Protein AF-A0A820HIN5-F1 (afdb_monomer_lite)

InterPro domains:
  IPR039308 Growth arrest-specific protein 8 [PTHR31543] (2-98)

Structure (mmCIF, N/CA/C/O backbone):
data_AF-A0A820HIN5-F1
#
_entry.id   AF-A0A820HIN5-F1
#
loop_
_atom_site.group_PDB
_atom_site.id
_atom_site.type_symbol
_atom_site.label_atom_id
_atom_site.label_alt_id
_atom_site.label_comp_id
_atom_site.label_asym_id
_atom_site.label_entity_id
_atom_site.label_seq_id
_atom_site.pdbx_PDB_ins_code
_atom_site.Cartn_x
_atom_site.Cartn_y
_atom_site.Cartn_z
_atom_site.occupancy
_atom_site.B_iso_or_equiv
_atom_site.auth_seq_id
_atom_site.auth_comp_id
_atom_site.auth_asym_id
_atom_site.auth_atom_id
_atom_site.pdbx_PDB_model_num
ATOM 1 N N . ALA A 1 1 ? -22.386 -36.112 -47.041 1.00 51.12 1 ALA A N 1
ATOM 2 C CA . ALA A 1 1 ? -21.107 -35.420 -46.761 1.00 51.12 1 ALA A CA 1
ATOM 3 C C . ALA A 1 1 ? -20.516 -34.924 -48.073 1.00 51.12 1 ALA A C 1
ATOM 5 O O . ALA A 1 1 ? -20.372 -35.748 -48.971 1.00 51.12 1 ALA A O 1
ATOM 6 N N . PRO A 1 2 ? -20.287 -33.606 -48.243 1.00 50.19 2 PRO A N 1
ATOM 7 C CA . PRO A 1 2 ? -18.954 -33.199 -48.713 1.00 50.19 2 PRO A CA 1
ATOM 8 C C . PRO A 1 2 ? -18.484 -31.762 -48.336 1.00 50.19 2 PRO A C 1
ATOM 10 O O . PRO A 1 2 ? -19.266 -30.877 -48.009 1.00 50.19 2 PRO A O 1
ATOM 13 N N . LYS A 1 3 ? -17.169 -31.566 -48.536 1.00 41.62 3 LYS A N 1
ATOM 14 C CA . LYS A 1 3 ? -16.380 -30.331 -48.790 1.00 41.62 3 LYS A CA 1
ATOM 15 C C . LYS A 1 3 ? -15.854 -29.502 -47.600 1.00 41.62 3 LYS A C 1
ATOM 17 O O . LYS A 1 3 ? -16.404 -28.476 -47.215 1.00 41.62 3 LYS A O 1
ATOM 22 N N . LYS A 1 4 ? -14.640 -29.886 -47.164 1.00 51.28 4 LYS A N 1
ATOM 23 C CA . LYS A 1 4 ? -13.622 -29.022 -46.531 1.00 51.28 4 LYS A CA 1
ATOM 24 C C . LYS A 1 4 ? -13.469 -27.711 -47.321 1.00 51.28 4 LYS A C 1
ATOM 26 O O . LYS A 1 4 ? -13.031 -27.741 -48.471 1.00 51.28 4 LYS A O 1
ATOM 31 N N . LYS A 1 5 ? -13.780 -26.567 -46.702 1.00 45.03 5 LYS A N 1
ATOM 32 C CA . LYS A 1 5 ? -13.487 -25.229 -47.239 1.00 45.03 5 LYS A CA 1
ATOM 33 C C . LYS A 1 5 ? -12.272 -24.630 -46.528 1.00 45.03 5 LYS A C 1
ATOM 35 O O . LYS A 1 5 ? -12.303 -24.374 -45.332 1.00 45.03 5 LYS A O 1
ATOM 40 N N . GLY A 1 6 ? -11.222 -24.471 -47.333 1.00 40.50 6 GLY A N 1
ATOM 41 C CA . GLY A 1 6 ? -9.993 -23.692 -47.176 1.00 40.50 6 GLY A CA 1
ATOM 42 C C . GLY A 1 6 ? -9.727 -22.996 -45.844 1.00 40.50 6 GLY A C 1
ATOM 43 O O . GLY A 1 6 ? -10.355 -21.992 -45.515 1.00 40.50 6 GLY A O 1
ATOM 44 N N . GLY A 1 7 ? -8.671 -23.455 -45.168 1.00 42.66 7 GLY A N 1
ATOM 45 C CA . GLY A 1 7 ? -7.978 -22.681 -44.147 1.00 42.66 7 GLY A CA 1
ATOM 46 C C . GLY A 1 7 ? -7.527 -21.339 -44.723 1.00 42.66 7 GLY A C 1
ATOM 47 O O . GLY A 1 7 ? -6.669 -21.267 -45.605 1.00 42.66 7 GLY A O 1
ATOM 48 N N . LYS A 1 8 ? -8.135 -20.263 -44.229 1.00 47.53 8 LYS A N 1
ATOM 49 C CA . LYS A 1 8 ? -7.779 -18.884 -44.549 1.00 47.53 8 LYS A CA 1
ATOM 50 C C . LYS A 1 8 ? -6.407 -18.613 -43.920 1.00 47.53 8 LYS A C 1
ATOM 52 O O . LYS A 1 8 ? -6.320 -18.341 -42.725 1.00 47.53 8 LYS A O 1
ATOM 57 N N . LYS A 1 9 ? -5.322 -18.726 -44.702 1.00 51.78 9 LYS A N 1
ATOM 58 C CA . LYS A 1 9 ? -3.991 -18.230 -44.306 1.00 51.78 9 LYS A CA 1
ATOM 59 C C . LYS A 1 9 ? -4.153 -16.759 -43.907 1.00 51.78 9 LYS A C 1
ATOM 61 O O . LYS A 1 9 ? -4.416 -15.919 -44.767 1.00 51.78 9 LYS A O 1
ATOM 66 N N . LYS A 1 10 ? -4.032 -16.454 -42.608 1.00 47.50 10 LYS A N 1
ATOM 67 C CA . LYS A 1 10 ? -3.899 -15.079 -42.108 1.00 47.50 10 LYS A CA 1
ATOM 68 C C . LYS A 1 10 ? -2.717 -14.452 -42.852 1.00 47.50 10 LYS A C 1
ATOM 70 O O . LYS A 1 10 ? -1.576 -14.849 -42.630 1.00 47.50 10 LYS A O 1
ATOM 75 N N . LYS A 1 11 ? -2.992 -13.512 -43.764 1.00 46.69 11 LYS A N 1
ATOM 76 C CA . LYS A 1 11 ? -1.968 -12.621 -44.317 1.00 46.69 11 LYS A CA 1
ATOM 77 C C . LYS A 1 11 ? -1.280 -11.967 -43.117 1.00 46.69 11 LYS A C 1
ATOM 79 O O . LYS A 1 11 ? -1.953 -11.300 -42.333 1.00 46.69 11 LYS A O 1
ATOM 84 N N . LYS A 1 12 ? 0.024 -12.209 -42.941 1.00 53.59 12 LYS A N 1
ATOM 85 C CA . LYS A 1 12 ? 0.869 -11.410 -42.046 1.00 53.59 12 LYS A CA 1
ATOM 86 C C . LYS A 1 12 ? 0.665 -9.965 -42.491 1.00 53.59 12 LYS A C 1
ATOM 88 O O . LYS A 1 12 ? 1.030 -9.633 -43.615 1.00 53.59 12 LYS A O 1
ATOM 93 N N . ALA A 1 13 ? 0.014 -9.151 -41.663 1.00 54.25 13 ALA A N 1
ATOM 94 C CA . ALA A 1 13 ? 0.029 -7.713 -41.857 1.00 54.25 13 ALA A CA 1
ATOM 95 C C . ALA A 1 13 ? 1.505 -7.316 -41.952 1.00 54.25 13 ALA A C 1
ATOM 97 O O . ALA A 1 13 ? 2.285 -7.640 -41.052 1.00 54.25 13 ALA A O 1
ATOM 98 N N . SER A 1 14 ? 1.906 -6.726 -43.076 1.00 56.00 14 SER A N 1
ATOM 99 C CA . SER A 1 14 ? 3.208 -6.089 -43.199 1.00 56.00 14 SER A CA 1
ATOM 100 C C . SER A 1 14 ? 3.239 -4.997 -42.138 1.00 56.00 14 SER A C 1
ATOM 102 O O . SER A 1 14 ? 2.584 -3.967 -42.300 1.00 56.00 14 SER A O 1
ATOM 104 N N . LYS A 1 15 ? 3.900 -5.263 -41.005 1.00 66.44 15 LYS A N 1
ATOM 105 C CA . LYS A 1 15 ? 4.197 -4.220 -40.025 1.00 66.44 15 LYS A CA 1
ATOM 106 C C . LYS A 1 15 ? 4.924 -3.123 -40.801 1.00 66.44 15 LYS A C 1
ATOM 108 O O . LYS A 1 15 ? 5.895 -3.426 -41.492 1.00 66.44 15 LYS A O 1
ATOM 113 N N . GLY A 1 16 ? 4.394 -1.901 -40.751 1.00 71.56 16 GLY A N 1
ATOM 114 C CA . GLY A 1 16 ? 5.096 -0.730 -41.267 1.00 71.56 16 GLY A CA 1
ATOM 115 C C . GLY A 1 16 ? 6.486 -0.605 -40.628 1.00 71.56 16 GLY A C 1
ATOM 116 O O . GLY A 1 16 ? 6.786 -1.339 -39.679 1.00 71.56 16 GLY A O 1
ATOM 117 N N . PRO A 1 17 ? 7.344 0.285 -41.147 1.00 80.62 17 PRO A N 1
ATOM 118 C CA . PRO A 1 17 ? 8.686 0.460 -40.609 1.00 80.62 17 PRO A CA 1
ATOM 119 C C . PRO A 1 17 ? 8.610 0.753 -39.107 1.00 80.62 17 PRO A C 1
ATOM 121 O O . PRO A 1 17 ? 7.852 1.622 -38.675 1.00 80.62 17 PRO A O 1
ATOM 124 N N . THR A 1 18 ? 9.359 -0.007 -38.307 1.00 87.62 18 THR A N 1
ATOM 125 C CA . THR A 1 18 ? 9.531 0.292 -36.883 1.00 87.62 18 THR A CA 1
ATOM 126 C C . THR A 1 18 ? 10.242 1.633 -36.791 1.00 87.62 18 THR A C 1
ATOM 128 O O . THR A 1 18 ? 11.337 1.765 -37.331 1.00 87.62 18 THR A O 1
ATOM 131 N N . ILE A 1 19 ? 9.620 2.616 -36.149 1.00 88.81 19 ILE A N 1
ATOM 132 C CA . ILE A 1 19 ? 10.210 3.935 -35.931 1.00 88.81 19 ILE A CA 1
ATOM 133 C C . ILE A 1 19 ? 10.733 3.983 -34.496 1.00 88.81 19 ILE A C 1
ATOM 135 O O . ILE A 1 19 ? 9.979 3.698 -33.566 1.00 88.81 19 ILE A O 1
ATOM 139 N N . ILE A 1 20 ? 12.009 4.318 -34.331 1.00 85.38 20 ILE A N 1
ATOM 140 C CA . ILE A 1 20 ? 12.691 4.496 -33.046 1.00 85.38 20 ILE A CA 1
ATOM 141 C C . ILE A 1 20 ? 13.231 5.925 -33.029 1.00 85.38 20 ILE A C 1
ATOM 143 O O . ILE A 1 20 ? 13.901 6.337 -33.974 1.00 85.38 20 ILE A O 1
ATOM 147 N N . ASP A 1 21 ? 12.876 6.699 -32.001 1.00 84.38 21 ASP A N 1
ATOM 148 C CA . ASP A 1 21 ? 13.298 8.098 -31.822 1.00 84.38 21 ASP A CA 1
ATOM 149 C C . ASP A 1 21 ? 13.101 8.980 -33.076 1.00 84.38 21 ASP A C 1
ATOM 151 O O . ASP A 1 21 ? 13.892 9.864 -33.391 1.00 84.38 21 ASP A O 1
ATOM 155 N N . GLY A 1 22 ? 12.020 8.726 -33.822 1.00 86.25 22 GLY A N 1
ATOM 156 C CA . GLY A 1 22 ? 11.654 9.492 -35.016 1.00 86.25 22 GLY A CA 1
ATOM 157 C C . GLY A 1 22 ? 12.309 9.038 -36.325 1.00 86.25 22 GLY A C 1
ATOM 158 O O . GLY A 1 22 ? 11.986 9.615 -37.363 1.00 86.25 22 GLY A O 1
ATOM 159 N N . ARG A 1 23 ? 13.150 7.991 -36.325 1.00 89.12 23 ARG A N 1
ATOM 160 C CA . ARG A 1 23 ? 13.761 7.433 -37.547 1.00 89.12 23 ARG A CA 1
ATOM 161 C C . ARG A 1 23 ? 13.430 5.951 -37.766 1.00 89.12 23 ARG A C 1
ATOM 163 O O . ARG A 1 23 ? 13.174 5.230 -36.799 1.00 89.12 23 ARG A O 1
ATOM 170 N N . PRO A 1 24 ? 13.428 5.456 -39.016 1.00 89.94 24 PRO A N 1
ATOM 171 C CA . PRO A 1 24 ? 13.256 4.034 -39.285 1.00 89.94 24 PRO A CA 1
ATOM 172 C C . PRO A 1 24 ? 14.381 3.209 -38.656 1.00 89.94 24 PRO A C 1
ATOM 174 O O . PRO A 1 24 ? 15.558 3.462 -38.894 1.00 89.94 24 PRO A O 1
ATOM 177 N N . ALA A 1 25 ? 14.033 2.151 -37.926 1.00 87.06 25 ALA A N 1
ATOM 178 C CA . ALA A 1 25 ? 15.000 1.225 -37.334 1.00 87.06 25 ALA A CA 1
ATOM 179 C C . ALA A 1 25 ? 15.897 0.549 -38.390 1.00 87.06 25 ALA A C 1
ATOM 181 O O . ALA A 1 25 ? 16.999 0.114 -38.082 1.00 87.06 25 ALA A O 1
ATOM 182 N N . SER A 1 26 ? 15.442 0.478 -39.647 1.00 87.38 26 SER A N 1
ATOM 183 C CA . SER A 1 26 ? 16.235 0.002 -40.788 1.00 87.38 26 SER A CA 1
ATOM 184 C C . SER A 1 26 ? 17.399 0.921 -41.164 1.00 87.38 26 SER A C 1
ATOM 186 O O . SER A 1 26 ? 18.293 0.491 -41.882 1.00 87.38 26 SER A O 1
ATOM 188 N N . GLU A 1 27 ? 17.370 2.176 -40.718 1.00 89.94 27 GLU A N 1
ATOM 189 C CA . GLU A 1 27 ? 18.417 3.173 -40.941 1.00 89.94 27 GLU A CA 1
ATOM 190 C C . GLU A 1 27 ? 19.357 3.290 -39.731 1.00 89.94 27 GLU A C 1
ATOM 192 O O . GLU A 1 27 ? 20.240 4.142 -39.744 1.00 89.94 27 GLU A O 1
ATOM 197 N N . MET A 1 28 ? 19.168 2.478 -38.680 1.00 90.31 28 MET A N 1
ATOM 198 C CA . MET A 1 28 ? 20.008 2.444 -37.474 1.00 90.31 28 MET A CA 1
ATOM 199 C C . MET A 1 28 ? 21.178 1.474 -37.610 1.00 90.31 28 MET A C 1
ATOM 201 O O . MET A 1 28 ? 21.034 0.386 -38.172 1.00 90.31 28 MET A O 1
ATOM 205 N N . THR A 1 29 ? 22.339 1.857 -37.080 1.00 93.81 29 THR A N 1
ATOM 206 C CA . THR A 1 29 ? 23.465 0.936 -36.929 1.00 93.81 29 THR A CA 1
ATOM 207 C C . THR A 1 29 ? 23.164 -0.080 -35.834 1.00 93.81 29 THR A C 1
ATOM 209 O O . THR A 1 29 ? 22.252 0.078 -35.016 1.00 93.81 29 THR A O 1
ATOM 212 N N . LYS A 1 30 ? 23.946 -1.159 -35.816 1.00 92.19 30 LYS A N 1
ATOM 213 C CA . LYS A 1 30 ? 23.833 -2.179 -34.777 1.00 92.19 30 LYS A CA 1
ATOM 214 C C . LYS A 1 30 ? 24.090 -1.571 -33.394 1.00 92.19 30 LYS A C 1
ATOM 216 O O . LYS A 1 30 ? 23.346 -1.863 -32.465 1.00 92.19 30 LYS A O 1
ATOM 221 N N . GLU A 1 31 ? 25.096 -0.713 -33.288 1.00 93.75 31 GLU A N 1
ATOM 222 C CA . GLU A 1 31 ? 25.508 -0.059 -32.048 1.00 93.75 31 GLU A CA 1
ATOM 223 C C . GLU A 1 31 ? 24.404 0.865 -31.512 1.00 93.75 31 GLU A C 1
ATOM 225 O O . GLU A 1 31 ? 24.070 0.793 -30.333 1.00 93.75 31 GLU A O 1
ATOM 230 N N . GLU A 1 32 ? 23.759 1.659 -32.375 1.00 92.75 32 GLU A N 1
ATOM 231 C CA . GLU A 1 32 ? 22.641 2.533 -31.980 1.00 92.75 32 GLU A CA 1
ATOM 232 C C . GLU A 1 32 ? 21.416 1.731 -31.509 1.00 92.75 32 GLU A C 1
ATOM 234 O O . GLU A 1 32 ? 20.716 2.129 -30.576 1.00 92.75 32 GLU A O 1
ATOM 239 N N . LEU A 1 33 ? 21.144 0.582 -32.137 1.00 92.62 33 LEU A N 1
ATOM 240 C CA . LEU A 1 33 ? 20.073 -0.320 -31.703 1.00 92.62 33 LEU A CA 1
ATOM 241 C C . LEU A 1 33 ? 20.398 -0.993 -30.363 1.00 92.62 33 LEU A C 1
ATOM 243 O O . LEU A 1 33 ? 19.500 -1.173 -29.540 1.00 92.62 33 LEU A O 1
ATOM 247 N N . GLU A 1 34 ? 21.655 -1.372 -30.132 1.00 94.44 34 GLU A N 1
ATOM 248 C CA . GLU A 1 34 ? 22.115 -1.947 -28.863 1.00 94.44 34 GLU A CA 1
ATOM 249 C C . GLU A 1 34 ? 22.038 -0.928 -27.719 1.00 94.44 34 GLU A C 1
ATOM 251 O O . GLU A 1 34 ? 21.549 -1.269 -26.641 1.00 94.44 34 GLU A O 1
ATOM 256 N N . GLU A 1 35 ? 22.421 0.327 -27.964 1.00 94.12 35 GLU A N 1
ATOM 257 C CA . GLU A 1 35 ? 22.274 1.426 -27.003 1.00 94.12 35 GLU A CA 1
ATOM 258 C C . GLU A 1 35 ? 20.798 1.695 -26.677 1.00 94.12 35 GLU A C 1
ATOM 260 O O . GLU A 1 35 ? 20.416 1.779 -25.507 1.00 94.12 35 GLU A O 1
ATOM 265 N N . HIS A 1 36 ? 19.934 1.738 -27.697 1.00 93.06 36 HIS A N 1
ATOM 266 C CA . HIS A 1 36 ? 18.493 1.891 -27.505 1.00 93.06 36 HIS A CA 1
ATOM 267 C C . HIS A 1 36 ? 17.894 0.750 -26.669 1.00 93.06 36 HIS A C 1
ATOM 269 O O . HIS A 1 36 ? 17.098 0.986 -25.758 1.00 93.06 36 HIS A O 1
ATOM 275 N N . LEU A 1 37 ? 18.300 -0.494 -26.940 1.00 93.56 37 LEU A N 1
ATOM 276 C CA . LEU A 1 37 ? 17.899 -1.652 -26.141 1.00 93.56 37 LEU A CA 1
ATOM 277 C C . LEU A 1 37 ? 18.397 -1.555 -24.696 1.00 93.56 37 LEU A C 1
ATOM 279 O O . LEU A 1 37 ? 17.668 -1.957 -23.789 1.00 93.56 37 LEU A O 1
ATOM 283 N N . GLY A 1 38 ? 19.613 -1.049 -24.482 1.00 96.38 38 GLY A N 1
ATOM 284 C CA . GLY A 1 38 ? 20.169 -0.785 -23.155 1.00 96.38 38 GLY A CA 1
ATOM 285 C C . GLY A 1 38 ? 19.298 0.193 -22.373 1.00 96.38 38 GLY A C 1
ATOM 286 O O . GLY A 1 38 ? 18.785 -0.162 -21.314 1.00 96.38 38 GLY A O 1
ATOM 287 N N . ARG A 1 39 ? 19.022 1.363 -22.955 1.00 95.69 39 ARG A N 1
ATOM 288 C CA . ARG A 1 39 ? 18.159 2.384 -22.348 1.00 95.69 39 ARG A CA 1
ATOM 289 C C . ARG A 1 39 ? 16.769 1.854 -22.004 1.00 95.69 39 ARG A C 1
ATOM 291 O O . ARG A 1 39 ? 16.314 2.048 -20.885 1.00 95.69 39 ARG A O 1
ATOM 298 N N . ILE A 1 40 ? 16.110 1.140 -22.921 1.00 96.12 40 ILE A N 1
ATOM 299 C CA . ILE A 1 40 ? 14.777 0.572 -22.650 1.00 96.12 40 ILE A CA 1
ATOM 300 C C . ILE A 1 40 ? 14.817 -0.422 -21.485 1.00 96.12 40 ILE A C 1
ATOM 302 O O . ILE A 1 40 ? 13.868 -0.496 -20.709 1.00 96.12 40 ILE A O 1
ATOM 306 N N . ARG A 1 41 ? 15.885 -1.216 -21.354 1.00 97.50 41 ARG A N 1
ATOM 307 C CA . ARG A 1 41 ? 16.020 -2.153 -20.229 1.00 97.50 41 ARG A CA 1
ATOM 308 C C . ARG A 1 41 ? 16.195 -1.417 -18.908 1.00 97.50 41 ARG A C 1
ATOM 310 O O . ARG A 1 41 ? 15.527 -1.773 -17.947 1.00 97.50 41 ARG A O 1
ATOM 317 N N . GLU A 1 42 ? 17.033 -0.387 -18.881 1.00 97.94 42 GLU A N 1
ATOM 318 C CA . GLU A 1 42 ? 17.234 0.444 -17.690 1.00 97.94 42 GLU A CA 1
ATOM 319 C C . GLU A 1 42 ? 15.952 1.176 -17.277 1.00 97.94 42 GLU A C 1
ATOM 321 O O . GLU A 1 42 ? 1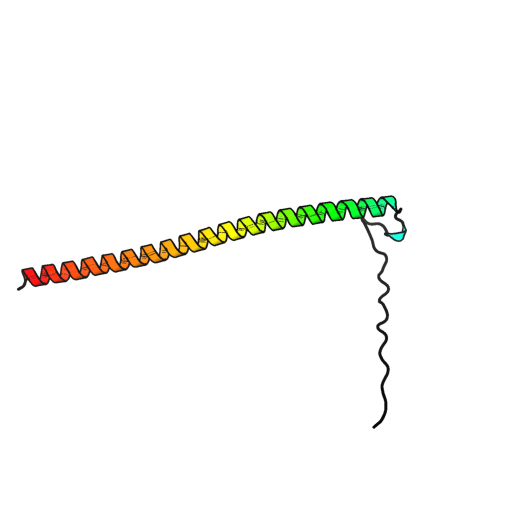5.612 1.206 -16.095 1.00 97.94 42 GLU A O 1
ATOM 326 N N . GLU A 1 43 ? 15.210 1.730 -18.239 1.00 97.75 43 GLU A N 1
ATOM 327 C CA . GLU A 1 43 ? 13.902 2.348 -17.998 1.00 97.75 43 GLU A CA 1
ATOM 328 C C . GLU A 1 43 ? 12.900 1.322 -17.458 1.00 97.75 43 GLU A C 1
ATOM 330 O O . GLU A 1 43 ? 12.253 1.573 -16.444 1.00 97.75 43 GLU A O 1
ATOM 335 N N . LEU A 1 44 ? 12.825 0.134 -18.067 1.00 97.56 44 LEU A N 1
ATOM 336 C CA . LEU A 1 44 ? 11.942 -0.942 -17.618 1.00 97.56 44 LEU A CA 1
ATOM 337 C C . LEU A 1 44 ? 12.262 -1.400 -16.191 1.00 97.56 44 LEU A C 1
ATOM 339 O O . LEU A 1 44 ? 11.346 -1.656 -15.407 1.00 97.56 44 LEU A O 1
ATOM 343 N N . ASP A 1 45 ? 13.539 -1.552 -15.852 1.00 98.31 45 ASP A N 1
ATOM 344 C CA . ASP A 1 45 ? 13.942 -1.981 -14.516 1.00 98.31 45 ASP A CA 1
ATOM 345 C C . ASP A 1 45 ? 13.660 -0.882 -13.480 1.00 98.31 45 ASP A C 1
ATOM 347 O O . ASP A 1 45 ? 13.098 -1.181 -12.425 1.00 98.31 45 ASP A O 1
ATOM 351 N N . ARG A 1 46 ? 13.875 0.394 -13.826 1.00 98.38 46 ARG A N 1
ATOM 352 C CA . ARG A 1 46 ? 13.475 1.534 -12.987 1.00 98.38 46 ARG A CA 1
ATOM 353 C C . ARG A 1 46 ? 11.965 1.585 -12.753 1.00 98.38 46 ARG A C 1
ATOM 355 O O . ARG A 1 46 ? 11.529 1.708 -11.612 1.00 98.38 46 ARG A O 1
ATOM 362 N N . GLU A 1 47 ? 11.154 1.446 -13.801 1.00 98.44 47 GLU A N 1
ATOM 363 C CA . GLU A 1 47 ? 9.690 1.416 -13.678 1.00 98.44 47 GLU A CA 1
ATOM 364 C C . GLU A 1 47 ? 9.216 0.230 -12.825 1.00 98.44 47 GLU A C 1
ATOM 366 O O . GLU A 1 47 ? 8.243 0.329 -12.073 1.00 98.44 47 GLU A O 1
ATOM 371 N N . ARG A 1 48 ? 9.900 -0.918 -12.906 1.00 98.44 48 ARG A N 1
ATOM 372 C CA . ARG A 1 48 ? 9.595 -2.088 -12.072 1.00 98.44 48 ARG A CA 1
ATOM 373 C C . ARG A 1 48 ? 9.890 -1.836 -10.603 1.00 98.44 48 ARG A C 1
ATOM 375 O O . ARG A 1 48 ? 9.068 -2.237 -9.773 1.00 98.44 48 ARG A O 1
ATOM 382 N N . GLU A 1 49 ? 11.026 -1.220 -10.297 1.00 98.31 49 GLU A N 1
ATOM 383 C CA . GLU A 1 49 ? 11.410 -0.815 -8.943 1.00 98.31 49 GLU A CA 1
ATOM 384 C C . GLU A 1 49 ? 10.421 0.202 -8.378 1.00 98.31 49 GLU A C 1
ATOM 386 O O . GLU A 1 49 ? 9.880 -0.003 -7.293 1.00 98.31 49 GLU A O 1
ATOM 391 N N . GLU A 1 50 ? 10.093 1.238 -9.149 1.00 98.38 50 GLU A N 1
ATOM 392 C CA . GLU A 1 50 ? 9.132 2.267 -8.761 1.00 98.38 50 GLU A CA 1
ATOM 393 C C . GLU A 1 50 ? 7.740 1.670 -8.511 1.00 98.38 50 GLU A C 1
ATOM 395 O O . GLU A 1 50 ? 7.119 1.909 -7.473 1.00 98.38 50 GLU A O 1
ATOM 400 N N . ARG A 1 51 ? 7.267 0.791 -9.402 1.00 98.44 51 ARG A N 1
ATOM 401 C CA . ARG A 1 51 ? 6.008 0.067 -9.198 1.00 98.44 51 ARG A CA 1
ATOM 402 C C . ARG A 1 51 ? 6.056 -0.782 -7.933 1.00 98.44 51 ARG A C 1
ATOM 404 O O . ARG A 1 51 ? 5.060 -0.829 -7.215 1.00 98.44 51 ARG A O 1
ATOM 411 N N . ASN A 1 52 ? 7.162 -1.479 -7.666 1.00 98.38 52 ASN A N 1
ATOM 412 C CA . ASN A 1 52 ? 7.313 -2.286 -6.453 1.00 98.38 52 ASN A CA 1
ATOM 413 C C . ASN A 1 52 ? 7.259 -1.413 -5.191 1.00 98.38 52 ASN A C 1
ATOM 415 O O . ASN A 1 52 ? 6.529 -1.740 -4.257 1.00 98.38 52 ASN A O 1
ATOM 419 N N . TYR A 1 53 ? 7.940 -0.271 -5.207 1.00 98.44 53 TYR A N 1
ATOM 420 C CA . TYR A 1 53 ? 7.907 0.702 -4.123 1.00 98.44 53 TYR A CA 1
ATOM 421 C C . TYR A 1 53 ? 6.481 1.196 -3.843 1.00 98.44 53 TYR A C 1
ATOM 423 O O . TYR A 1 53 ? 5.990 1.075 -2.721 1.00 98.44 53 TYR A O 1
ATOM 431 N N . PHE A 1 54 ? 5.760 1.661 -4.866 1.00 98.31 54 PHE A N 1
ATOM 432 C CA . PHE A 1 54 ? 4.377 2.120 -4.692 1.00 98.31 54 PHE A CA 1
ATOM 433 C C . PHE A 1 54 ? 3.417 1.003 -4.283 1.00 98.31 54 PHE A C 1
ATOM 435 O O . PHE A 1 54 ? 2.436 1.254 -3.585 1.00 98.31 54 PHE A O 1
ATOM 442 N N . GLN A 1 55 ? 3.692 -0.231 -4.698 1.00 98.56 55 GLN A N 1
ATOM 443 C CA . GLN A 1 55 ? 2.930 -1.403 -4.292 1.00 98.56 55 GLN A CA 1
ATOM 444 C C . GLN A 1 55 ? 3.057 -1.639 -2.779 1.00 98.56 55 GLN A C 1
ATOM 446 O O . GLN A 1 55 ? 2.037 -1.764 -2.103 1.00 98.56 55 GLN A O 1
ATOM 451 N N . LEU A 1 56 ? 4.278 -1.606 -2.238 1.00 98.56 56 LEU A N 1
ATOM 452 C CA . LEU A 1 56 ? 4.516 -1.713 -0.796 1.00 98.56 56 LEU A CA 1
ATOM 453 C C . LEU A 1 56 ? 3.847 -0.572 -0.025 1.00 98.56 56 LEU A C 1
ATOM 455 O O . LEU A 1 56 ? 3.194 -0.813 0.990 1.00 98.56 56 LEU A O 1
ATOM 459 N N . GLU A 1 57 ? 3.934 0.654 -0.536 1.00 98.62 57 GLU A N 1
ATOM 460 C CA . GLU A 1 57 ? 3.379 1.812 0.161 1.00 98.62 57 GLU A CA 1
ATOM 461 C C . GLU A 1 57 ? 1.849 1.842 0.136 1.00 98.62 57 GLU A C 1
ATOM 463 O O . GLU A 1 57 ? 1.211 2.189 1.134 1.00 98.62 57 GLU A O 1
ATOM 468 N N . ARG A 1 58 ? 1.235 1.346 -0.941 1.00 98.62 58 ARG A N 1
ATOM 469 C CA . ARG A 1 58 ? -0.208 1.092 -0.992 1.00 98.62 58 ARG A CA 1
ATOM 470 C C .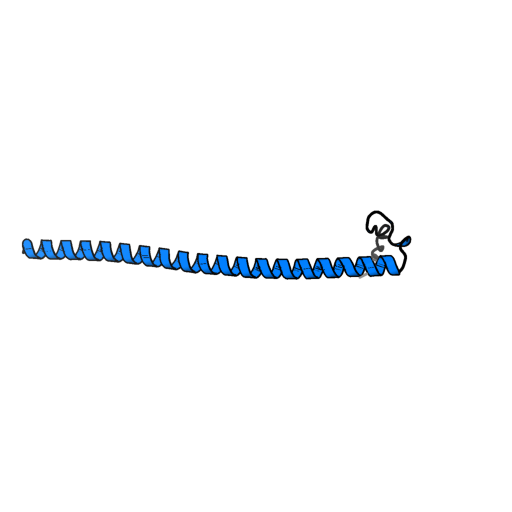 ARG A 1 58 ? -0.632 0.029 0.019 1.00 98.62 58 ARG A C 1
ATOM 472 O O . ARG A 1 58 ? -1.639 0.213 0.706 1.00 98.62 58 ARG A O 1
ATOM 479 N N . ASP A 1 59 ? 0.097 -1.079 0.106 1.00 98.62 59 ASP A N 1
ATOM 480 C CA . ASP A 1 59 ? -0.243 -2.179 1.014 1.00 98.62 59 ASP A CA 1
ATOM 481 C C . ASP A 1 59 ? -0.079 -1.745 2.482 1.00 98.62 59 ASP A C 1
ATOM 483 O O . ASP A 1 59 ? -0.919 -2.056 3.333 1.00 98.62 59 ASP A O 1
ATOM 487 N N . ARG A 1 60 ? 0.925 -0.908 2.765 1.00 98.56 60 ARG A N 1
ATOM 488 C CA . ARG A 1 60 ? 1.111 -0.244 4.058 1.00 98.56 60 ARG A CA 1
ATOM 489 C C . ARG A 1 60 ? -0.076 0.649 4.423 1.00 98.56 60 ARG A C 1
ATOM 491 O O . ARG A 1 60 ? -0.620 0.518 5.519 1.00 98.56 60 ARG A O 1
ATOM 498 N N . ILE A 1 61 ? -0.504 1.531 3.517 1.00 98.69 61 ILE A N 1
ATOM 499 C CA . ILE A 1 61 ? -1.663 2.414 3.738 1.00 98.69 61 ILE A CA 1
ATOM 500 C C . ILE A 1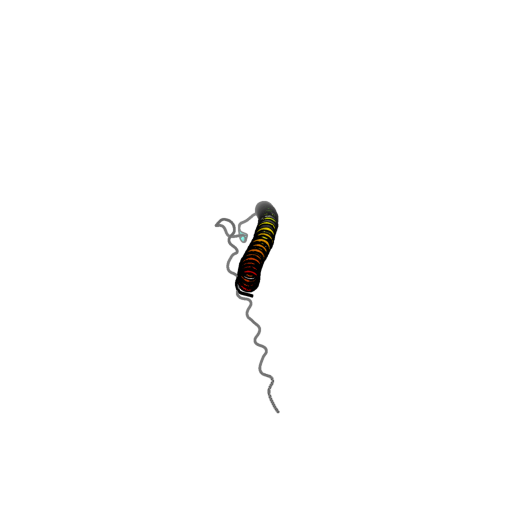 61 ? -2.941 1.596 3.946 1.00 98.69 61 ILE A C 1
ATOM 502 O O . ILE A 1 61 ? -3.714 1.890 4.857 1.00 98.69 61 ILE A O 1
ATOM 506 N N . SER A 1 62 ? -3.140 0.547 3.147 1.00 98.56 62 SER A N 1
ATOM 507 C CA . SER A 1 62 ? -4.305 -0.341 3.257 1.00 98.56 62 SER A CA 1
ATOM 508 C C . SER A 1 62 ? -4.352 -1.016 4.628 1.00 98.56 62 SER A C 1
ATOM 510 O O . SER A 1 62 ? -5.381 -0.978 5.296 1.00 98.56 62 SER A O 1
ATOM 512 N N . THR A 1 63 ? -3.210 -1.517 5.107 1.00 98.75 63 THR A N 1
ATOM 513 C CA . THR A 1 63 ? -3.086 -2.115 6.444 1.00 98.75 63 THR A CA 1
ATOM 514 C C . THR A 1 63 ? -3.443 -1.115 7.548 1.00 98.75 63 THR A C 1
ATOM 516 O O . THR A 1 63 ? -4.223 -1.429 8.447 1.00 98.75 63 THR A O 1
ATOM 519 N N . PHE A 1 64 ? -2.920 0.115 7.485 1.00 98.75 64 PHE A N 1
ATOM 520 C CA . PHE A 1 64 ? -3.270 1.153 8.461 1.00 98.75 64 PHE A CA 1
ATOM 521 C C . PHE A 1 64 ? -4.758 1.496 8.436 1.00 98.75 64 PHE A C 1
ATOM 523 O O . PHE A 1 64 ? -5.373 1.659 9.493 1.00 98.75 64 PHE A O 1
ATOM 530 N N . TRP A 1 65 ? -5.348 1.594 7.248 1.00 98.69 65 TRP A N 1
ATOM 531 C CA . TRP A 1 65 ? -6.772 1.865 7.103 1.00 98.69 65 TRP A CA 1
ATOM 532 C C . TRP A 1 65 ? -7.627 0.747 7.711 1.00 98.69 65 TRP A C 1
ATOM 534 O O . TRP A 1 65 ? -8.559 1.030 8.461 1.00 98.69 65 TRP A O 1
ATOM 544 N N . GLU A 1 66 ? -7.288 -0.518 7.468 1.00 98.75 66 GLU A N 1
ATOM 545 C CA . GLU A 1 66 ? -8.008 -1.659 8.042 1.00 98.75 66 GLU A CA 1
ATOM 546 C C . GLU A 1 66 ? -7.918 -1.683 9.572 1.00 98.75 66 GLU A C 1
ATOM 548 O O . GLU A 1 66 ? -8.938 -1.834 10.249 1.00 98.75 66 GLU A O 1
ATOM 553 N N . ILE A 1 67 ? -6.718 -1.470 10.128 1.00 98.69 67 ILE A N 1
ATOM 554 C CA . ILE A 1 67 ? -6.502 -1.414 11.580 1.00 98.69 67 ILE A CA 1
ATOM 555 C C . ILE A 1 67 ? -7.321 -0.281 12.200 1.00 98.69 67 ILE A C 1
ATOM 557 O O . ILE A 1 67 ? -8.059 -0.507 13.158 1.00 98.69 67 ILE A O 1
ATOM 561 N N . THR A 1 68 ? -7.211 0.931 11.657 1.00 98.69 68 THR A N 1
ATOM 562 C CA . THR A 1 68 ? -7.895 2.106 12.220 1.00 98.69 68 THR A CA 1
ATOM 563 C C . THR A 1 68 ? -9.410 1.996 12.097 1.00 98.69 68 THR A C 1
ATOM 565 O O . THR A 1 68 ? -10.129 2.367 13.024 1.00 98.69 68 THR A O 1
ATOM 568 N N . LYS A 1 69 ? -9.916 1.412 11.006 1.00 98.75 69 LYS A N 1
ATOM 569 C CA . LYS A 1 69 ? -11.337 1.095 10.853 1.00 98.75 69 LYS A CA 1
ATOM 570 C C . LYS A 1 69 ? -11.813 0.108 11.919 1.00 98.75 69 LYS A C 1
ATOM 572 O O . LYS A 1 69 ? -12.823 0.372 12.566 1.00 98.75 69 LYS A O 1
ATOM 577 N N . ARG A 1 70 ? -11.076 -0.986 12.148 1.00 98.69 70 ARG A N 1
ATOM 578 C CA . ARG A 1 70 ? -11.425 -1.969 13.187 1.00 98.69 70 ARG A CA 1
ATOM 579 C C . ARG A 1 70 ? -11.439 -1.333 14.576 1.00 98.69 70 ARG A C 1
ATOM 581 O O . ARG A 1 70 ? -12.403 -1.506 15.310 1.00 98.69 70 ARG A O 1
ATOM 588 N N . GLN A 1 71 ? -10.416 -0.543 14.899 1.00 98.62 71 GLN A N 1
ATOM 589 C CA . GLN A 1 71 ? -10.332 0.180 16.171 1.00 98.62 71 GLN A CA 1
ATOM 590 C C . GLN A 1 71 ? -11.506 1.148 16.366 1.00 98.62 71 GLN A C 1
ATOM 592 O O . GLN A 1 71 ? -12.047 1.250 17.465 1.00 98.62 71 GLN A O 1
ATOM 597 N N . LEU A 1 72 ? -11.929 1.849 15.311 1.00 98.62 72 LEU A N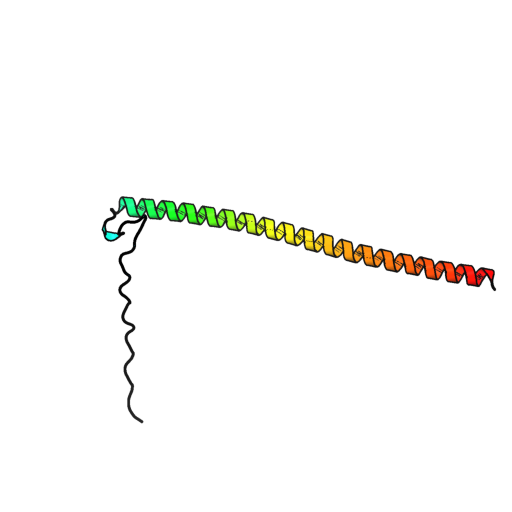 1
ATOM 598 C CA . LEU A 1 72 ? -13.090 2.734 15.370 1.00 98.62 72 LEU A CA 1
ATOM 599 C C . LEU A 1 72 ? -14.379 1.958 15.664 1.00 98.62 72 LEU A C 1
ATOM 601 O O . LEU A 1 72 ? -15.186 2.395 16.486 1.00 98.62 72 LEU A O 1
ATOM 605 N N . ASP A 1 73 ? -14.581 0.826 14.997 1.00 98.62 73 ASP A N 1
ATOM 606 C CA . ASP A 1 73 ? -15.771 -0.002 15.185 1.00 98.62 73 ASP A CA 1
ATOM 607 C C . ASP A 1 73 ? -15.806 -0.632 16.590 1.00 98.62 73 ASP A C 1
ATOM 609 O O . ASP A 1 73 ? -16.858 -0.615 17.236 1.00 98.62 73 ASP A O 1
ATOM 613 N N . GLU A 1 74 ? -14.656 -1.084 17.104 1.00 98.62 74 GLU A N 1
ATOM 614 C CA . GLU A 1 74 ? -14.477 -1.547 18.488 1.00 98.62 74 GLU A CA 1
ATOM 615 C C . GLU A 1 74 ? -14.848 -0.443 19.492 1.00 98.62 74 GLU A C 1
ATOM 617 O O . GLU A 1 74 ? -15.703 -0.651 20.354 1.00 98.62 74 GLU A O 1
ATOM 622 N N . LYS A 1 75 ? -14.304 0.772 19.338 1.00 98.44 75 LYS A N 1
ATOM 623 C CA . LYS A 1 75 ? -14.593 1.902 20.242 1.00 98.44 75 LYS A CA 1
ATOM 624 C C . LYS A 1 75 ? -16.058 2.325 20.221 1.00 98.44 75 LYS A C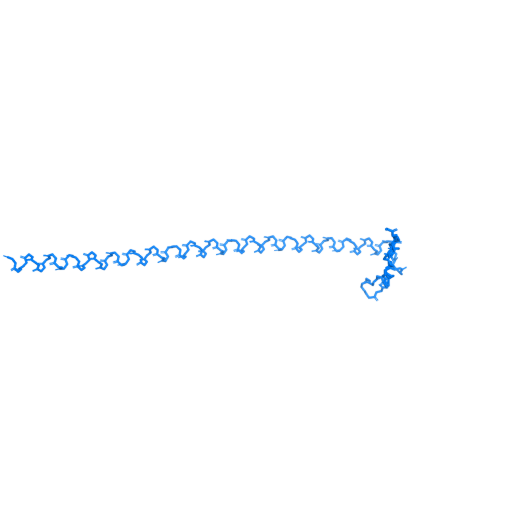 1
ATOM 626 O O . LYS A 1 75 ? -16.625 2.649 21.261 1.00 98.44 75 LYS A O 1
ATOM 631 N N . LYS A 1 76 ? -16.708 2.287 19.056 1.00 98.44 76 LYS A N 1
ATOM 632 C CA . LYS A 1 76 ? -18.153 2.536 18.953 1.00 98.44 76 LYS A CA 1
ATOM 633 C C . LYS A 1 76 ? -18.977 1.465 19.667 1.00 98.44 76 LYS A C 1
ATOM 635 O O . LYS A 1 76 ? -20.036 1.783 20.198 1.00 98.44 76 LYS A O 1
ATOM 640 N N . ALA A 1 77 ? -18.544 0.205 19.634 1.00 98.31 77 ALA A N 1
ATOM 641 C CA . ALA A 1 77 ? -19.215 -0.871 20.356 1.00 98.31 77 ALA A CA 1
ATOM 642 C C . ALA A 1 77 ? -19.040 -0.727 21.873 1.00 98.31 77 ALA A C 1
ATOM 644 O O . ALA A 1 77 ? -20.023 -0.844 22.598 1.00 98.31 77 ALA A O 1
ATOM 645 N N . GLU A 1 78 ? -17.831 -0.397 22.335 1.00 98.19 78 GLU A N 1
ATOM 646 C CA . GLU A 1 78 ? -17.558 -0.102 23.746 1.00 98.19 78 GLU A CA 1
ATOM 647 C C . GLU A 1 78 ? -18.451 1.027 24.277 1.00 98.19 78 GLU A C 1
ATOM 649 O O . GLU A 1 78 ? -19.036 0.871 25.345 1.00 98.19 78 GLU A O 1
ATOM 654 N N . LEU A 1 79 ? -18.612 2.121 23.521 1.00 98.25 79 LEU A N 1
ATOM 655 C CA . LEU A 1 79 ? -19.497 3.229 23.904 1.00 98.25 79 LEU A CA 1
ATOM 656 C C . LEU A 1 79 ? -20.948 2.774 24.084 1.00 98.25 79 LEU A C 1
ATOM 658 O O . LEU A 1 79 ? -21.525 3.009 25.136 1.00 98.25 79 LEU A O 1
ATOM 662 N N . ARG A 1 80 ? -21.508 2.038 23.115 1.00 97.38 80 ARG A N 1
ATOM 663 C CA . ARG A 1 80 ? -22.889 1.531 23.223 1.00 97.38 80 ARG A CA 1
ATOM 664 C C . ARG A 1 80 ? -23.087 0.600 24.417 1.00 97.38 80 ARG A C 1
ATOM 666 O O . ARG A 1 80 ? -24.147 0.617 25.032 1.00 97.38 80 ARG A O 1
ATOM 673 N N . ASN A 1 81 ? -22.092 -0.230 24.725 1.00 97.69 81 ASN A N 1
ATOM 674 C CA . ASN A 1 81 ? -22.157 -1.105 25.892 1.00 97.69 81 ASN A CA 1
ATOM 675 C C . ASN A 1 81 ? -22.119 -0.290 27.188 1.00 97.69 81 ASN A C 1
ATOM 677 O O . ASN A 1 81 ? -22.865 -0.598 28.108 1.00 97.69 81 ASN A O 1
ATOM 681 N N . LYS A 1 82 ? -21.294 0.763 27.246 1.00 97.38 82 LYS A N 1
ATOM 682 C CA . LYS A 1 82 ? -21.219 1.659 28.404 1.00 97.38 82 LYS A CA 1
ATOM 683 C C . LYS A 1 82 ? -22.503 2.448 28.619 1.00 97.38 82 LYS A C 1
ATOM 685 O O . LYS A 1 82 ? -22.944 2.531 29.757 1.00 97.38 82 LYS A O 1
ATOM 690 N N . ASP A 1 83 ? -23.112 2.960 27.554 1.00 97.12 83 ASP A N 1
ATOM 691 C CA . ASP A 1 83 ? -24.404 3.649 27.641 1.00 97.12 83 ASP A CA 1
ATOM 692 C C . ASP A 1 83 ? -25.475 2.711 28.217 1.00 97.12 83 ASP A C 1
ATOM 694 O O . ASP A 1 83 ? -26.186 3.077 29.146 1.00 97.12 83 ASP A O 1
ATOM 698 N N . ARG A 1 84 ? -25.508 1.454 27.757 1.00 96.25 84 ARG A N 1
ATOM 699 C CA . ARG A 1 84 ? -26.433 0.441 28.279 1.00 96.25 84 ARG A CA 1
ATOM 700 C C . ARG A 1 84 ? -26.161 0.058 29.735 1.00 96.25 84 ARG A C 1
ATOM 702 O O . ARG A 1 84 ? -27.096 -0.077 30.510 1.00 96.25 84 ARG A O 1
ATOM 709 N N . GLU A 1 85 ? -24.894 -0.111 30.116 1.00 96.44 85 GLU A N 1
ATOM 710 C CA . GLU A 1 85 ? -24.512 -0.373 31.512 1.00 96.44 85 GLU A CA 1
ATOM 711 C C . GLU A 1 85 ? -24.941 0.772 32.443 1.00 96.44 85 GLU A C 1
ATOM 713 O O . GLU A 1 85 ? -25.319 0.517 33.585 1.00 96.44 85 GLU A O 1
ATOM 718 N N . LEU A 1 86 ? -24.884 2.022 31.968 1.00 96.31 86 LEU A N 1
ATOM 719 C CA . LEU A 1 86 ? -25.357 3.187 32.717 1.00 96.31 86 LEU A CA 1
ATOM 720 C C . LEU A 1 86 ? -26.883 3.189 32.849 1.00 96.31 86 LEU A C 1
ATOM 722 O O . LEU A 1 86 ? -27.373 3.361 33.961 1.00 96.31 86 LEU A O 1
ATOM 726 N N . GLU A 1 87 ? -27.617 2.946 31.760 1.00 95.50 87 GLU A N 1
ATOM 727 C CA . GLU A 1 87 ? -29.083 2.822 31.783 1.00 95.50 87 GLU A CA 1
ATOM 728 C C . GLU A 1 87 ? -29.538 1.725 32.763 1.00 95.50 87 GLU A C 1
ATOM 730 O O . GLU A 1 87 ? -30.354 1.987 33.648 1.00 95.50 87 GLU A O 1
ATOM 735 N N . ASP A 1 88 ? -28.949 0.527 32.682 1.00 95.19 88 ASP A N 1
ATOM 736 C CA . ASP A 1 88 ? -29.273 -0.598 33.569 1.00 95.19 88 ASP A CA 1
ATOM 737 C C . ASP A 1 88 ? -28.972 -0.260 35.047 1.00 95.19 88 ASP A C 1
ATOM 739 O O . ASP A 1 88 ? -29.749 -0.598 35.945 1.00 95.19 88 ASP A O 1
ATOM 743 N N . ALA A 1 89 ? -27.857 0.429 35.324 1.00 95.00 89 ALA A N 1
ATOM 744 C CA . ALA A 1 89 ? -27.493 0.853 36.678 1.00 95.00 89 ALA A CA 1
ATOM 745 C C . ALA A 1 89 ? -28.443 1.931 37.231 1.00 95.00 89 ALA A C 1
ATOM 747 O O . ALA A 1 89 ? -28.797 1.902 38.414 1.00 95.00 89 ALA A O 1
ATOM 748 N N . GLU A 1 90 ? -28.881 2.869 36.390 1.00 93.44 90 GLU A N 1
ATOM 749 C CA . GLU A 1 90 ? -29.871 3.883 36.755 1.00 93.44 90 GLU A CA 1
ATOM 750 C C . GLU A 1 90 ? -31.238 3.254 37.055 1.00 93.44 90 GLU A C 1
ATOM 752 O O . GLU A 1 90 ? -31.868 3.616 38.054 1.00 93.44 90 GLU A O 1
ATOM 757 N N . GLU A 1 91 ? -31.685 2.288 36.246 1.00 93.12 91 GLU A N 1
ATOM 758 C CA . GLU A 1 91 ? -32.924 1.539 36.483 1.00 93.12 91 GLU A CA 1
ATOM 759 C C . GLU A 1 91 ? -32.878 0.761 37.803 1.00 93.12 91 GLU A C 1
ATOM 761 O O . GLU A 1 91 ? -33.823 0.842 38.595 1.00 93.12 91 GLU A O 1
ATOM 766 N N . GLN A 1 92 ? -31.772 0.061 38.081 1.00 93.50 92 GLN A N 1
ATOM 767 C CA . GLN A 1 92 ? -31.576 -0.669 39.339 1.00 93.50 92 GLN A CA 1
ATOM 768 C C . GLN A 1 92 ? -31.636 0.264 40.548 1.00 93.50 92 GLN A C 1
ATOM 770 O O . GLN A 1 92 ? -32.407 0.022 41.476 1.00 93.50 92 GLN A O 1
ATOM 775 N N . HIS A 1 93 ? -30.896 1.371 40.512 1.00 92.75 93 HIS A N 1
ATOM 776 C CA . HIS A 1 93 ? -30.890 2.344 41.600 1.00 92.75 93 HIS A CA 1
ATOM 777 C C . HIS A 1 93 ? -32.280 2.963 41.830 1.00 92.75 93 HIS A C 1
ATOM 779 O O . HIS A 1 93 ? -32.715 3.142 42.969 1.00 92.75 93 HIS A O 1
ATOM 785 N N . GLN A 1 94 ? -33.031 3.261 40.763 1.00 91.44 94 GLN A N 1
ATOM 786 C CA . GLN A 1 94 ? -34.407 3.744 40.899 1.00 91.44 94 GLN A CA 1
ATOM 787 C C . GLN A 1 94 ? -35.355 2.694 41.488 1.00 91.44 94 GLN A C 1
ATOM 789 O O . GLN A 1 94 ? -36.262 3.065 42.237 1.00 91.44 94 GLN A O 1
ATOM 794 N N . ALA A 1 95 ? -35.187 1.418 41.137 1.00 92.56 95 ALA A N 1
ATOM 795 C CA . ALA A 1 95 ? -35.982 0.328 41.690 1.00 92.56 95 ALA A CA 1
ATOM 796 C C . ALA A 1 95 ? -35.710 0.141 43.190 1.00 92.56 95 ALA A C 1
ATOM 798 O O . ALA A 1 95 ? -36.659 0.004 43.955 1.00 92.56 95 ALA A O 1
ATOM 799 N N . GLU A 1 96 ? -34.446 0.224 43.616 1.00 88.56 96 GLU A N 1
ATOM 800 C CA . GLU A 1 96 ? -34.048 0.155 45.029 1.00 88.56 96 GLU A CA 1
ATOM 801 C C . GLU A 1 96 ? -34.607 1.311 45.868 1.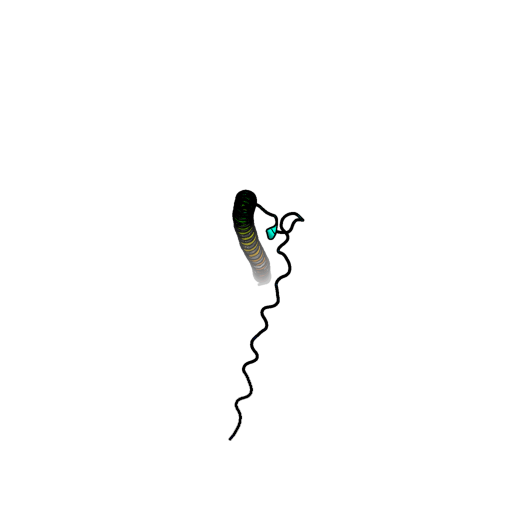00 88.56 96 GLU A C 1
ATOM 803 O O . GLU A 1 96 ? -34.983 1.106 47.014 1.00 88.56 96 GLU A O 1
ATOM 808 N N . ILE A 1 97 ? -34.700 2.524 45.312 1.00 89.31 97 ILE A N 1
ATOM 809 C CA . ILE A 1 97 ? -35.275 3.682 46.022 1.00 89.31 97 ILE A CA 1
ATOM 810 C C . ILE A 1 97 ? -36.803 3.586 46.150 1.00 89.31 97 ILE A C 1
ATOM 812 O O . ILE A 1 97 ? -37.380 4.123 47.097 1.00 89.31 97 ILE A O 1
ATOM 816 N N . LYS A 1 98 ? -37.477 2.987 45.161 1.00 80.81 98 LYS A N 1
ATOM 817 C CA . LYS A 1 98 ? -38.947 2.919 45.095 1.00 80.81 98 LYS A CA 1
ATOM 818 C C . LYS A 1 98 ? -39.538 1.676 45.778 1.00 80.81 98 LYS A C 1
ATOM 820 O O . LYS A 1 98 ? -40.751 1.670 45.993 1.00 80.81 98 LYS A O 1
ATOM 825 N N . GLY A 1 99 ? -38.731 0.646 46.043 1.00 65.31 99 GLY A N 1
ATOM 826 C CA . GLY A 1 99 ? -39.119 -0.599 46.725 1.00 65.31 99 GLY A CA 1
ATOM 827 C C . GLY A 1 99 ? -38.972 -0.519 48.237 1.00 65.31 99 GLY A C 1
ATOM 828 O O . GLY A 1 99 ? -39.812 -1.148 48.919 1.00 65.31 99 GLY A O 1
#

Foldseek 3Di:
DDDDDDDDPPDPPPPPFDADPRHGPVPDDPVRVVVVVVVVVVVVVVVVVVVVVVVVVVVVVVVVVVVVVVVVVVVVVVVVVVVVVVVVVVVVVVVVVVD

Organism: NCBI:txid433720

Sequence (99 aa):
APKKKGGKKKKKASKGPTIIDGRPASEMTKEELEEHLGRIREELDREREERNYFQLERDRISTFWEITKRQLDEKKAELRNKDRELEDAEEQHQAEIKG

Radius of gyration: 35.66 Å; chains: 1; bounding box: 65×45×96 Å

Secondary structure (DSSP, 8-state):
--------------PPPPEETTEEGGGS-HHHHHHHHHHHHHHHHHHHHHHHHHHHHHHHHHHHHHHHHHHHHHHHHHHHHHHHHHHHHHHHHHHHHH-

pLDDT: mean 87.65, std 17.13, range [40.5, 98.75]